Protein AF-A0AAV5FJ20-F1 (afdb_monomer_lite)

Secondary structure (DSSP, 8-state):
-----HHHHHTT--TTTHHHHHHHHHHTT-HHHHHHHHHHHHSTTHHHHHHTSHHHHHHHHH-HHHHHHHHHHHH--

Radius of gyration: 12.06 Å; chains: 1; bounding box: 27×31×26 Å

Organism: NCBI:txid191504

pLDDT: mean 82.87, std 15.71, range [34.59, 94.38]

Foldseek 3Di:
DDPPDLVNLLVVCDLQCLLVQLVVCVVVVVVSSVVSSLVQCPPPPSVVSSCVYPSVVVCVPVPVVSVVVSVCVVPVD

Sequence (77 aa):
MKLMCEEMLCERINMTSVLESLAVAKDHGCQTLEAMCLEFIDRPGNLKAVMETEGFQKIKTKCPGLLVELLMNKFAT

Structure (mmCIF, N/CA/C/O backbone):
data_AF-A0AAV5FJ20-F1
#
_entry.id   AF-A0AAV5FJ20-F1
#
loop_
_atom_site.group_PDB
_atom_site.id
_atom_site.type_symbol
_atom_site.label_atom_id
_atom_site.label_alt_id
_atom_site.label_comp_id
_atom_site.label_asym_id
_atom_site.label_entity_id
_atom_site.label_seq_id
_atom_site.pdbx_PDB_ins_code
_atom_site.Cartn_x
_atom_site.Cartn_y
_atom_site.Cartn_z
_atom_site.occupancy
_atom_site.B_iso_or_equiv
_atom_site.auth_seq_id
_atom_site.auth_comp_id
_atom_site.auth_asym_id
_atom_site.auth_atom_id
_atom_site.pdbx_PDB_model_num
ATOM 1 N N . MET A 1 1 ? -4.667 19.628 9.598 1.00 34.59 1 MET A N 1
ATOM 2 C CA . MET A 1 1 ? -3.229 19.939 9.753 1.00 34.59 1 MET A CA 1
ATOM 3 C C . MET A 1 1 ? -2.588 19.764 8.384 1.00 34.59 1 MET A C 1
ATOM 5 O O . MET A 1 1 ? -2.823 18.730 7.790 1.00 34.59 1 MET A O 1
ATOM 9 N N . LYS A 1 2 ? -1.913 20.813 7.888 1.00 37.28 2 LYS A N 1
ATOM 10 C CA . LYS A 1 2 ? -1.109 20.930 6.652 1.00 37.28 2 LYS A CA 1
ATOM 11 C C . LYS A 1 2 ? -1.538 20.081 5.444 1.00 37.28 2 LYS A C 1
ATOM 13 O O . LYS A 1 2 ? -1.180 18.915 5.346 1.00 37.28 2 LYS A O 1
ATOM 18 N N . LEU A 1 3 ? -2.172 20.750 4.477 1.00 44.66 3 LEU A N 1
ATOM 19 C CA . LEU A 1 3 ? -2.098 20.407 3.056 1.00 44.66 3 LEU A CA 1
ATOM 20 C C . LEU A 1 3 ? -0.610 20.358 2.664 1.00 44.66 3 LEU A C 1
ATOM 22 O O . LEU A 1 3 ? -0.034 21.355 2.237 1.00 44.66 3 LEU A O 1
ATOM 26 N N . MET A 1 4 ? 0.062 19.231 2.894 1.00 52.78 4 MET A N 1
ATOM 27 C CA . MET A 1 4 ? 1.164 18.875 2.010 1.00 52.78 4 MET A CA 1
ATOM 28 C C . MET A 1 4 ? 0.505 18.753 0.640 1.00 52.78 4 MET A C 1
ATOM 30 O O . MET A 1 4 ? -0.481 18.028 0.527 1.00 52.78 4 MET A O 1
ATOM 34 N N . CYS A 1 5 ? 0.949 19.548 -0.338 1.00 55.50 5 CYS A N 1
ATOM 35 C CA . CYS A 1 5 ? 0.381 19.512 -1.683 1.00 55.50 5 CYS A CA 1
ATOM 36 C C . CYS A 1 5 ? 0.260 18.055 -2.129 1.00 55.50 5 CYS A C 1
ATOM 38 O O . CYS A 1 5 ? 1.204 17.287 -1.941 1.00 55.50 5 CYS A O 1
ATOM 40 N N . GLU A 1 6 ? -0.888 17.683 -2.688 1.00 49.12 6 GLU A N 1
ATOM 41 C CA . 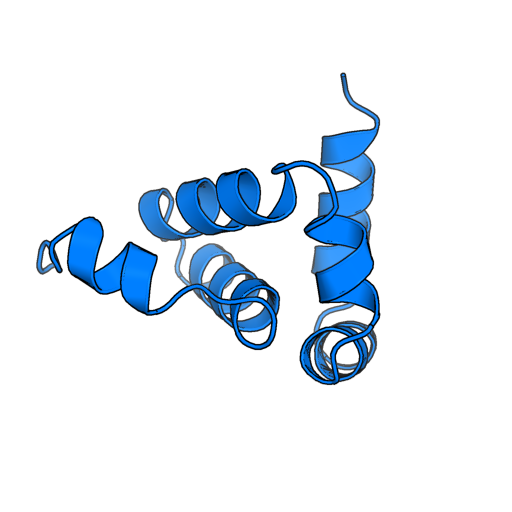GLU A 1 6 ? -1.149 16.324 -3.169 1.00 49.12 6 GLU A CA 1
ATOM 42 C C . GLU A 1 6 ? -0.025 15.848 -4.103 1.00 49.12 6 GLU A C 1
ATOM 44 O O . GLU A 1 6 ? 0.411 14.713 -3.979 1.00 49.12 6 GLU A O 1
ATOM 49 N N . GLU A 1 7 ? 0.568 16.740 -4.908 1.00 51.69 7 GLU A N 1
ATOM 50 C CA . GLU A 1 7 ? 1.796 16.492 -5.688 1.00 51.69 7 GLU A CA 1
ATOM 51 C C . GLU A 1 7 ? 2.984 16.003 -4.846 1.00 51.69 7 GLU A C 1
ATOM 53 O O . GLU A 1 7 ? 3.617 15.007 -5.178 1.00 51.69 7 GLU A O 1
ATOM 58 N N . MET A 1 8 ? 3.263 16.656 -3.718 1.00 53.19 8 MET A N 1
ATOM 59 C CA . MET A 1 8 ? 4.396 16.340 -2.842 1.00 53.19 8 MET A CA 1
ATOM 60 C C . MET A 1 8 ? 4.173 15.046 -2.038 1.00 53.19 8 MET A C 1
ATOM 62 O O . MET A 1 8 ? 5.124 14.455 -1.522 1.00 53.19 8 MET A O 1
ATOM 66 N N . LEU A 1 9 ? 2.913 14.620 -1.889 1.00 55.28 9 LEU A N 1
ATOM 67 C CA . LEU A 1 9 ? 2.532 13.313 -1.345 1.00 55.28 9 LEU A CA 1
ATOM 68 C C . LEU A 1 9 ? 2.560 12.228 -2.431 1.00 55.28 9 LEU A C 1
ATOM 70 O O . LEU A 1 9 ? 3.047 11.132 -2.166 1.00 55.28 9 LEU A O 1
ATOM 74 N N . CYS A 1 10 ? 2.136 12.545 -3.655 1.00 54.75 10 CYS A N 1
ATOM 75 C CA . CYS A 1 10 ? 2.199 11.654 -4.813 1.00 54.75 10 CYS A CA 1
ATOM 76 C C . CYS A 1 10 ? 3.658 11.333 -5.192 1.00 54.75 10 CYS A C 1
ATOM 78 O O . CYS A 1 10 ? 3.973 10.186 -5.489 1.00 54.75 10 CYS A O 1
ATOM 80 N N . GLU A 1 11 ? 4.582 12.294 -5.055 1.00 58.62 11 GLU A N 1
ATOM 81 C CA . GLU A 1 11 ? 6.033 12.068 -5.189 1.00 58.62 11 GLU A CA 1
ATOM 82 C C . GLU A 1 11 ? 6.616 11.124 -4.119 1.00 58.62 11 GLU A C 1
ATOM 84 O O . GLU A 1 11 ? 7.656 10.499 -4.338 1.00 58.62 11 GLU A O 1
ATOM 89 N N . ARG A 1 12 ? 5.975 11.000 -2.948 1.00 67.38 12 ARG A N 1
ATOM 90 C CA . ARG A 1 12 ? 6.452 10.125 -1.858 1.00 67.38 12 ARG A CA 1
ATOM 91 C C . ARG A 1 12 ? 5.964 8.689 -1.988 1.00 67.38 12 ARG A C 1
ATOM 93 O O . ARG A 1 12 ? 6.614 7.785 -1.450 1.00 67.38 12 ARG A O 1
ATOM 100 N N . ILE A 1 13 ? 4.844 8.472 -2.674 1.00 84.00 13 ILE A N 1
ATOM 101 C CA . ILE A 1 13 ? 4.296 7.137 -2.893 1.00 84.00 13 ILE A CA 1
ATOM 102 C C . ILE A 1 13 ? 5.002 6.524 -4.096 1.00 84.00 13 ILE A C 1
ATOM 104 O O . ILE A 1 13 ? 4.836 6.941 -5.237 1.00 84.00 13 ILE A O 1
ATOM 108 N N . ASN A 1 14 ? 5.798 5.498 -3.834 1.00 88.19 14 ASN A N 1
ATOM 109 C CA . ASN A 1 14 ? 6.446 4.710 -4.867 1.00 88.19 14 ASN A CA 1
ATOM 110 C C . ASN A 1 14 ? 6.313 3.218 -4.540 1.00 88.19 14 ASN A C 1
ATOM 112 O O . ASN A 1 14 ? 5.787 2.837 -3.493 1.00 88.19 14 ASN A O 1
ATOM 116 N N . MET A 1 15 ? 6.807 2.364 -5.438 1.00 90.25 15 MET A N 1
ATOM 117 C CA . MET A 1 15 ? 6.659 0.909 -5.318 1.00 90.25 15 MET A CA 1
ATOM 118 C C . MET A 1 15 ? 7.145 0.350 -3.981 1.00 90.25 15 MET A C 1
ATOM 120 O O . MET A 1 15 ? 6.545 -0.591 -3.470 1.00 90.25 15 MET A O 1
ATOM 124 N N . THR A 1 16 ? 8.217 0.907 -3.411 1.00 89.06 16 THR A N 1
ATOM 125 C CA . THR A 1 16 ? 8.824 0.376 -2.187 1.00 89.06 16 THR A CA 1
ATOM 126 C C . THR A 1 16 ? 8.169 0.919 -0.918 1.00 89.06 16 THR A C 1
ATOM 128 O O . THR A 1 16 ? 8.205 0.234 0.103 1.00 89.06 16 THR A O 1
ATOM 131 N N . SER A 1 17 ? 7.543 2.102 -0.975 1.00 90.62 17 SER A N 1
ATOM 132 C CA . SER A 1 17 ? 6.963 2.798 0.184 1.00 90.62 17 SER A CA 1
ATOM 133 C C . SER A 1 17 ? 5.436 2.728 0.282 1.00 90.62 17 SER A C 1
ATOM 135 O O . SER A 1 17 ? 4.888 3.033 1.345 1.00 90.62 17 SER A O 1
ATOM 137 N N . VAL A 1 18 ? 4.724 2.355 -0.789 1.00 93.50 18 VAL A N 1
ATOM 138 C CA . VAL A 1 18 ? 3.256 2.491 -0.852 1.00 93.50 18 VAL A CA 1
ATOM 139 C C . VAL A 1 18 ? 2.518 1.696 0.225 1.00 93.50 18 VAL A C 1
ATOM 141 O O . VAL A 1 18 ? 1.570 2.208 0.811 1.00 93.50 18 VAL A O 1
ATOM 144 N N . LEU A 1 19 ? 2.963 0.481 0.557 1.00 93.81 19 LEU A N 1
ATOM 145 C CA . LEU A 1 19 ? 2.282 -0.334 1.571 1.00 93.81 19 LEU A CA 1
ATOM 146 C C . LEU A 1 19 ? 2.527 0.166 2.996 1.00 93.81 19 LEU A C 1
ATOM 148 O O . LEU A 1 19 ? 1.622 0.121 3.824 1.00 93.81 19 LEU A O 1
ATOM 152 N N . GLU A 1 20 ? 3.730 0.665 3.282 1.00 92.25 20 GLU A N 1
ATOM 153 C CA . GLU A 1 20 ? 4.036 1.286 4.575 1.00 92.25 20 GLU A CA 1
ATOM 154 C C . GLU A 1 20 ? 3.263 2.602 4.727 1.00 92.25 20 GLU A C 1
ATOM 156 O O . GLU A 1 20 ? 2.686 2.867 5.779 1.00 92.25 20 GLU A O 1
ATOM 161 N N . SER A 1 21 ? 3.169 3.386 3.649 1.00 92.31 21 SER A N 1
ATOM 162 C CA . SER A 1 21 ? 2.384 4.625 3.611 1.00 92.31 21 SER A CA 1
ATOM 163 C C . SER A 1 21 ? 0.893 4.350 3.793 1.00 92.31 21 SER A C 1
ATOM 165 O O . SER A 1 21 ? 0.227 5.066 4.534 1.00 92.31 21 SER A O 1
ATOM 167 N N . LEU A 1 22 ? 0.375 3.288 3.167 1.00 92.88 22 LEU A N 1
ATOM 168 C CA . LEU A 1 22 ? -0.999 2.833 3.347 1.00 92.88 22 LEU A CA 1
ATOM 169 C C . LEU A 1 22 ? -1.260 2.398 4.795 1.00 92.88 22 LEU A C 1
ATOM 171 O O . LEU A 1 22 ? -2.256 2.817 5.372 1.00 92.88 22 LEU A O 1
ATOM 175 N N . ALA A 1 23 ? -0.359 1.619 5.402 1.00 92.50 23 ALA A N 1
ATOM 176 C CA . ALA A 1 23 ? -0.486 1.209 6.802 1.00 92.50 23 ALA A CA 1
ATOM 177 C C . ALA A 1 23 ? -0.574 2.426 7.737 1.00 92.50 23 ALA A C 1
ATOM 179 O O . ALA A 1 23 ? -1.512 2.543 8.521 1.00 92.50 23 ALA A O 1
ATOM 180 N N . VAL A 1 24 ? 0.348 3.384 7.582 1.00 90.00 24 VAL A N 1
ATOM 181 C CA . VAL A 1 24 ? 0.352 4.626 8.370 1.00 90.00 24 VAL A CA 1
ATOM 182 C C . VAL A 1 24 ? -0.912 5.449 8.116 1.00 90.00 24 VAL A C 1
ATOM 184 O O . VAL A 1 24 ? -1.465 6.008 9.062 1.00 90.00 24 VAL A O 1
ATOM 187 N N . ALA A 1 25 ? -1.389 5.521 6.870 1.00 90.56 25 ALA A N 1
ATOM 188 C CA . ALA A 1 25 ? -2.614 6.236 6.535 1.00 90.56 25 ALA A CA 1
ATOM 189 C C . ALA A 1 25 ? -3.822 5.666 7.279 1.00 90.56 25 ALA A C 1
ATOM 191 O O . ALA A 1 25 ? -4.559 6.432 7.896 1.00 90.56 25 ALA A O 1
ATOM 192 N N . LYS A 1 26 ? -3.984 4.339 7.282 1.00 88.88 26 LYS A N 1
ATOM 193 C CA . LYS A 1 26 ? -5.085 3.677 7.988 1.00 88.88 26 LYS A CA 1
ATOM 194 C C . LYS A 1 26 ? -4.981 3.853 9.498 1.00 88.88 26 LYS A C 1
ATOM 196 O O . LYS A 1 26 ? -5.962 4.249 10.121 1.00 88.88 26 LYS A O 1
ATOM 201 N N . ASP A 1 27 ? -3.791 3.654 10.066 1.00 87.56 27 ASP A N 1
ATOM 202 C CA . ASP A 1 27 ? -3.556 3.807 11.509 1.00 87.56 27 ASP A CA 1
ATOM 203 C C . ASP A 1 27 ? -3.904 5.217 12.013 1.00 87.56 27 ASP A C 1
ATOM 205 O O . ASP A 1 27 ? -4.378 5.383 13.135 1.00 87.56 27 ASP A O 1
ATOM 209 N N . HIS A 1 28 ? -3.699 6.241 11.179 1.00 89.69 28 HIS A N 1
ATOM 210 C CA . HIS A 1 28 ? -3.964 7.639 11.531 1.00 89.69 28 HIS A CA 1
ATOM 211 C C . HIS A 1 28 ? -5.296 8.176 10.981 1.00 89.69 28 HIS A C 1
ATOM 213 O O . HIS A 1 28 ? -5.589 9.359 11.161 1.00 89.69 28 HIS A O 1
ATOM 219 N N . GLY A 1 29 ? -6.093 7.357 10.284 1.00 88.38 29 GLY A N 1
ATOM 220 C CA . GLY A 1 29 ? -7.332 7.796 9.631 1.00 88.38 29 GLY A CA 1
ATOM 221 C C . GLY A 1 29 ? -7.125 8.845 8.526 1.00 88.38 29 GLY A C 1
ATOM 222 O O . GLY A 1 29 ? -7.998 9.677 8.279 1.00 88.38 29 GLY A O 1
ATOM 223 N N . CYS A 1 30 ? -5.962 8.849 7.869 1.00 91.12 30 CYS A N 1
ATOM 224 C CA . CYS A 1 30 ? -5.623 9.782 6.796 1.00 91.12 30 CYS A CA 1
ATOM 225 C C . CYS A 1 30 ? -6.229 9.330 5.456 1.00 91.12 30 CYS A C 1
ATOM 227 O O . CYS A 1 30 ? -5.554 8.735 4.615 1.00 91.12 30 CYS A O 1
ATOM 229 N N . GLN A 1 31 ? -7.506 9.653 5.251 1.00 89.12 31 GLN A N 1
ATOM 230 C CA . GLN A 1 31 ? -8.293 9.215 4.090 1.00 89.12 31 GLN A CA 1
ATOM 231 C C . GLN A 1 31 ? -7.678 9.609 2.737 1.00 89.12 31 GLN A C 1
ATOM 233 O O . GLN A 1 31 ? -7.679 8.810 1.806 1.00 89.12 31 GLN A O 1
ATOM 238 N N . THR A 1 32 ? -7.114 10.817 2.619 1.00 87.94 32 THR A N 1
ATOM 239 C CA . THR A 1 32 ? -6.485 11.277 1.369 1.00 87.94 32 THR A CA 1
ATOM 240 C C . THR A 1 32 ? -5.273 10.421 1.001 1.00 87.94 32 THR A C 1
ATOM 242 O O . THR A 1 32 ? -5.130 10.017 -0.150 1.00 87.94 32 THR A O 1
ATOM 245 N N . LEU A 1 33 ? -4.408 10.105 1.972 1.00 88.56 33 LEU A N 1
ATOM 246 C CA . LEU A 1 33 ? -3.233 9.265 1.728 1.00 88.56 33 LEU A CA 1
ATOM 247 C C . LEU A 1 33 ? -3.630 7.816 1.439 1.00 88.56 33 LEU A C 1
ATOM 249 O O . LEU A 1 33 ? -3.060 7.200 0.544 1.00 88.56 33 LEU A O 1
ATOM 253 N N . GLU A 1 34 ? -4.623 7.291 2.156 1.00 90.31 34 GLU A N 1
ATOM 254 C CA . GLU A 1 34 ? -5.177 5.966 1.883 1.00 90.31 34 GLU A CA 1
ATOM 255 C C . GLU A 1 34 ? -5.682 5.870 0.437 1.00 90.31 34 GLU A C 1
ATOM 257 O O . GLU A 1 34 ? -5.268 4.966 -0.288 1.00 90.31 34 GLU A O 1
ATOM 262 N N . ALA A 1 35 ? -6.484 6.840 -0.013 1.00 90.25 35 ALA A N 1
ATOM 263 C CA . ALA A 1 35 ? -7.000 6.880 -1.378 1.00 90.25 35 ALA A CA 1
ATOM 264 C C . ALA A 1 35 ? -5.878 6.931 -2.429 1.00 90.25 35 ALA A C 1
ATOM 266 O O . ALA A 1 35 ? -5.904 6.152 -3.379 1.00 90.25 35 ALA A O 1
ATOM 267 N N . MET A 1 36 ? -4.858 7.778 -2.238 1.00 90.88 36 MET A N 1
ATOM 268 C CA . MET A 1 36 ? -3.717 7.859 -3.162 1.00 90.88 36 MET A CA 1
ATOM 269 C C . MET A 1 36 ? -2.913 6.552 -3.221 1.00 90.88 36 MET A C 1
ATOM 271 O O . MET A 1 36 ? -2.508 6.119 -4.300 1.00 90.88 36 MET A O 1
ATOM 275 N N . CYS A 1 37 ? -2.683 5.900 -2.077 1.00 92.31 37 CYS A N 1
ATOM 276 C CA . CYS A 1 37 ? -1.997 4.610 -2.032 1.00 92.31 37 CYS A CA 1
ATOM 277 C C . CYS A 1 37 ? -2.793 3.522 -2.762 1.00 92.31 37 CYS A C 1
ATOM 279 O O . CYS A 1 37 ? -2.210 2.744 -3.517 1.00 92.31 37 CYS A O 1
ATOM 281 N N . LEU A 1 38 ? -4.112 3.472 -2.553 1.00 92.12 38 LEU A N 1
ATOM 282 C CA . LEU A 1 38 ? -4.987 2.527 -3.245 1.00 92.12 38 LEU A CA 1
ATOM 283 C C . LEU A 1 38 ? -4.991 2.796 -4.754 1.00 92.12 38 LEU A C 1
ATOM 285 O O . LEU A 1 38 ? -4.732 1.879 -5.525 1.00 92.12 38 LEU A O 1
ATOM 289 N N . GLU A 1 39 ? -5.149 4.050 -5.185 1.00 91.38 39 GLU A N 1
ATOM 290 C CA . GLU A 1 39 ? -5.083 4.415 -6.606 1.00 91.38 39 GLU A CA 1
ATOM 291 C C . GLU A 1 39 ? -3.743 4.006 -7.238 1.00 91.38 39 GLU A C 1
ATOM 293 O O . GLU A 1 39 ? -3.709 3.447 -8.336 1.00 91.38 39 GLU A O 1
ATOM 298 N N . PHE A 1 40 ? -2.624 4.225 -6.539 1.00 91.56 40 PHE A N 1
ATOM 299 C CA . PHE A 1 40 ? -1.309 3.808 -7.015 1.00 91.56 40 PHE A CA 1
ATOM 300 C C . PHE A 1 40 ? -1.219 2.288 -7.191 1.00 91.56 40 PHE A C 1
ATOM 302 O O . PHE A 1 40 ? -0.684 1.827 -8.197 1.00 91.56 40 PHE A O 1
ATOM 309 N N . ILE A 1 41 ? -1.727 1.505 -6.237 1.00 92.25 41 ILE A N 1
ATOM 310 C CA . ILE A 1 41 ? -1.719 0.035 -6.304 1.00 92.25 41 ILE A CA 1
ATOM 311 C C . ILE A 1 41 ? -2.641 -0.475 -7.424 1.00 92.25 41 ILE A C 1
ATOM 313 O O . ILE A 1 41 ? -2.348 -1.499 -8.047 1.00 92.25 41 ILE A O 1
ATOM 317 N N . ASP A 1 42 ? -3.723 0.249 -7.704 1.00 90.81 42 ASP A N 1
ATOM 318 C CA . ASP A 1 42 ? -4.732 -0.079 -8.712 1.00 90.81 42 ASP A CA 1
ATOM 319 C C . ASP A 1 42 ? -4.262 0.123 -10.153 1.00 90.81 42 ASP A C 1
ATOM 321 O O . ASP A 1 42 ? -4.812 -0.494 -11.070 1.00 90.81 42 ASP A O 1
ATOM 325 N N . ARG A 1 43 ? -3.211 0.920 -10.369 1.00 90.25 43 ARG A N 1
ATOM 326 C CA . ARG A 1 43 ? -2.634 1.111 -11.703 1.00 90.25 43 ARG A CA 1
ATOM 327 C C . ARG A 1 43 ? -2.129 -0.220 -12.288 1.00 90.25 43 ARG A C 1
ATOM 329 O O . ARG A 1 43 ? -1.526 -1.026 -11.570 1.00 90.25 43 ARG A O 1
ATOM 336 N N . PRO A 1 44 ? -2.322 -0.466 -13.599 1.00 89.88 44 PRO A N 1
ATOM 337 C CA . PRO A 1 44 ? -1.905 -1.711 -14.239 1.00 89.88 44 PRO A CA 1
ATOM 338 C C . PRO A 1 44 ? -0.434 -2.052 -13.973 1.00 89.88 44 PRO A C 1
ATOM 340 O O . PRO A 1 44 ? 0.457 -1.242 -14.210 1.00 89.88 44 PRO A O 1
ATOM 343 N N . GLY A 1 45 ? -0.181 -3.267 -13.484 1.00 91.38 45 GLY A N 1
ATOM 344 C CA . GLY A 1 45 ? 1.166 -3.758 -13.175 1.00 91.38 45 GLY A CA 1
ATOM 345 C C . GLY A 1 45 ? 1.722 -3.334 -11.811 1.00 91.38 45 GLY A C 1
ATOM 346 O O . GLY A 1 45 ? 2.616 -4.015 -11.306 1.00 91.38 45 GLY A O 1
ATOM 347 N N . ASN A 1 46 ? 1.165 -2.303 -11.164 1.00 93.06 46 ASN A N 1
ATOM 348 C CA . ASN A 1 46 ? 1.695 -1.802 -9.896 1.00 93.06 46 ASN A CA 1
ATOM 349 C C . ASN A 1 46 ? 1.518 -2.798 -8.757 1.00 93.06 46 ASN A C 1
ATOM 351 O O . ASN A 1 46 ? 2.480 -3.049 -8.043 1.00 93.06 46 ASN A O 1
ATOM 355 N N . LEU A 1 47 ? 0.351 -3.435 -8.616 1.00 90.62 47 LEU A N 1
ATOM 356 C CA . LEU A 1 47 ? 0.160 -4.462 -7.585 1.00 90.62 47 LEU A CA 1
ATOM 357 C C . LEU A 1 47 ? 1.222 -5.571 -7.667 1.00 90.62 47 LEU A C 1
ATOM 359 O O . LEU A 1 47 ? 1.799 -5.949 -6.649 1.00 90.62 47 LEU A O 1
ATOM 363 N N . LYS A 1 48 ? 1.515 -6.061 -8.878 1.00 91.81 48 LYS A N 1
ATOM 364 C CA . LYS A 1 48 ? 2.542 -7.089 -9.087 1.00 91.81 48 LYS A CA 1
ATOM 365 C C . LYS A 1 48 ? 3.927 -6.571 -8.692 1.00 91.81 48 LYS A C 1
ATOM 367 O O . LYS A 1 48 ? 4.618 -7.234 -7.929 1.00 91.81 48 LYS A O 1
ATOM 372 N N . ALA A 1 49 ? 4.296 -5.378 -9.157 1.00 93.69 49 ALA A N 1
ATOM 373 C CA . ALA A 1 49 ? 5.576 -4.762 -8.817 1.00 93.69 49 ALA A CA 1
ATOM 374 C C . ALA A 1 49 ? 5.721 -4.528 -7.302 1.00 93.69 49 ALA A C 1
ATOM 376 O O . ALA A 1 49 ? 6.764 -4.817 -6.726 1.00 93.69 49 ALA A O 1
ATOM 377 N N . VAL A 1 50 ? 4.655 -4.080 -6.632 1.00 93.19 50 VAL A N 1
ATOM 378 C CA . VAL A 1 50 ? 4.604 -3.896 -5.176 1.00 93.19 50 VAL A CA 1
ATOM 379 C C . VAL A 1 50 ? 4.841 -5.219 -4.447 1.00 93.19 50 VAL A C 1
ATOM 381 O O . VAL A 1 50 ? 5.629 -5.252 -3.502 1.00 93.19 50 VAL A O 1
ATOM 384 N N . MET A 1 51 ? 4.227 -6.319 -4.898 1.00 91.62 51 MET A N 1
ATOM 385 C CA . MET A 1 51 ? 4.418 -7.655 -4.311 1.00 91.62 51 MET A CA 1
ATOM 386 C C . MET A 1 51 ? 5.858 -8.182 -4.418 1.00 91.62 51 MET A C 1
ATOM 388 O O . MET A 1 51 ? 6.260 -9.037 -3.626 1.00 91.62 51 MET A O 1
ATOM 392 N N . GLU A 1 52 ? 6.638 -7.677 -5.371 1.00 94.38 52 GLU A N 1
ATOM 393 C CA . GLU A 1 52 ? 8.048 -8.030 -5.564 1.00 94.38 52 GLU A CA 1
ATOM 394 C C . GLU A 1 52 ? 8.992 -7.207 -4.661 1.00 94.38 52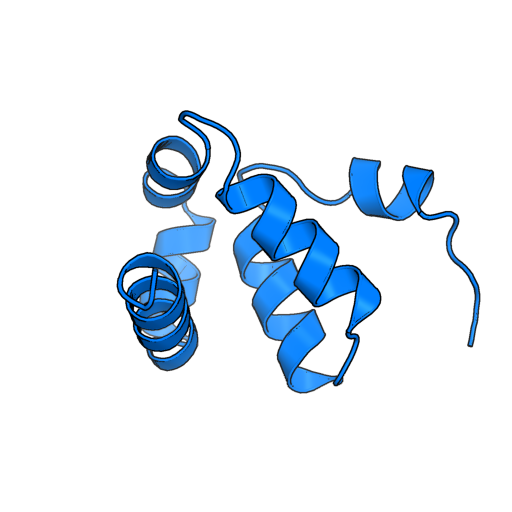 GLU A C 1
ATOM 396 O O . GLU A 1 52 ? 10.176 -7.525 -4.549 1.00 94.38 52 GLU A O 1
ATOM 401 N N . THR A 1 53 ? 8.488 -6.181 -3.963 1.00 93.44 53 THR A N 1
ATOM 402 C CA . THR A 1 53 ? 9.307 -5.325 -3.090 1.00 93.44 53 THR A CA 1
ATOM 403 C C . THR A 1 53 ? 9.551 -5.911 -1.698 1.00 93.44 53 THR A C 1
ATOM 405 O O . THR A 1 53 ? 8.752 -6.669 -1.143 1.00 93.44 53 THR A O 1
ATOM 408 N N . GLU A 1 54 ? 10.642 -5.473 -1.063 1.00 90.88 54 GLU A N 1
ATOM 409 C CA . GLU A 1 54 ? 10.910 -5.756 0.354 1.00 90.88 54 GLU A CA 1
ATOM 410 C C . GLU A 1 54 ? 9.816 -5.177 1.274 1.00 90.88 54 GLU A C 1
ATOM 412 O O . GLU A 1 54 ? 9.477 -5.782 2.294 1.00 90.88 54 GLU A O 1
ATOM 417 N N . GLY A 1 55 ? 9.214 -4.042 0.894 1.00 88.25 55 GLY A N 1
ATOM 418 C CA . GLY A 1 55 ? 8.107 -3.416 1.625 1.00 88.25 55 GLY A CA 1
ATOM 419 C C . GLY A 1 55 ? 6.911 -4.358 1.785 1.00 88.25 55 GLY A C 1
ATOM 420 O O . GLY A 1 55 ? 6.336 -4.463 2.868 1.00 88.25 55 GLY A O 1
ATOM 421 N N . PHE A 1 56 ? 6.598 -5.154 0.758 1.00 92.06 56 PHE A N 1
ATOM 422 C CA . PHE A 1 56 ? 5.557 -6.179 0.854 1.00 92.06 56 PHE A CA 1
ATOM 423 C C . P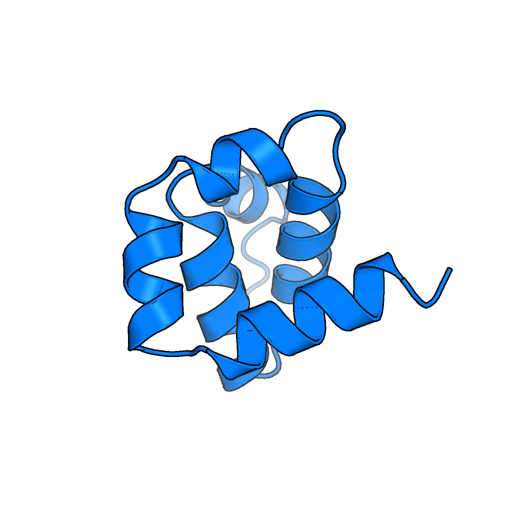HE A 1 56 ? 5.903 -7.298 1.843 1.00 92.06 56 PHE A C 1
ATOM 425 O O . PHE A 1 56 ? 5.043 -7.725 2.615 1.00 92.06 56 PHE A O 1
ATOM 432 N N . GLN A 1 57 ? 7.161 -7.747 1.888 1.00 92.12 57 GLN A N 1
ATOM 433 C CA . GLN A 1 57 ? 7.597 -8.770 2.851 1.00 92.12 57 GLN A CA 1
ATOM 434 C C . GLN A 1 57 ? 7.548 -8.254 4.296 1.00 92.12 57 GLN A C 1
ATOM 436 O O . GL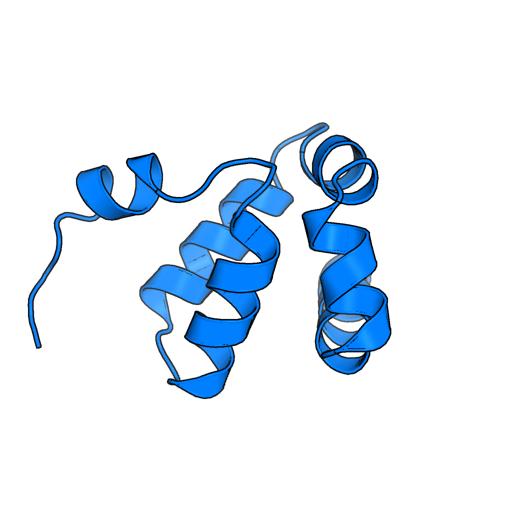N A 1 57 ? 7.120 -8.972 5.204 1.00 92.12 57 GLN A O 1
ATOM 441 N N . LYS A 1 58 ? 7.912 -6.985 4.516 1.00 91.19 58 LYS A N 1
ATOM 442 C CA . LYS A 1 58 ? 7.783 -6.325 5.825 1.00 91.19 58 LYS A CA 1
ATOM 443 C C . LYS A 1 58 ? 6.325 -6.267 6.276 1.00 91.19 58 LYS A C 1
ATOM 445 O O . LYS A 1 58 ? 6.023 -6.597 7.420 1.00 91.19 58 LYS A O 1
ATOM 450 N N . ILE A 1 59 ? 5.409 -5.920 5.378 1.00 92.62 59 ILE A N 1
ATOM 451 C CA . ILE A 1 59 ? 3.985 -5.802 5.708 1.00 92.62 59 ILE A CA 1
ATOM 452 C C . ILE A 1 59 ? 3.326 -7.162 5.952 1.00 92.62 59 ILE A C 1
ATOM 454 O O . ILE A 1 59 ? 2.526 -7.269 6.878 1.00 92.62 59 ILE A O 1
ATOM 458 N N . LYS A 1 60 ? 3.720 -8.225 5.237 1.00 92.06 60 LYS A N 1
ATOM 459 C CA . LYS A 1 60 ? 3.255 -9.596 5.532 1.00 92.06 60 LYS A CA 1
ATOM 460 C C . LYS A 1 60 ? 3.464 -10.003 6.988 1.00 92.06 60 LYS A C 1
ATOM 462 O O . LYS A 1 60 ? 2.637 -10.717 7.543 1.00 92.06 60 LYS A O 1
ATOM 467 N N . THR A 1 61 ? 4.579 -9.581 7.581 1.00 91.25 61 THR A N 1
ATOM 468 C CA . THR A 1 61 ? 4.940 -9.953 8.955 1.00 91.25 61 THR A CA 1
ATOM 469 C C . THR A 1 61 ? 4.362 -8.988 9.985 1.00 91.25 61 THR A C 1
ATOM 471 O O . THR A 1 61 ? 3.852 -9.434 11.007 1.00 91.25 61 THR A O 1
ATOM 474 N N . LYS A 1 62 ? 4.410 -7.676 9.721 1.00 90.38 62 LYS A N 1
ATOM 475 C CA . LYS A 1 62 ? 3.980 -6.646 10.680 1.00 90.38 62 LYS A CA 1
ATOM 476 C C . LYS A 1 62 ? 2.475 -6.385 10.678 1.00 90.38 62 LYS A C 1
ATOM 478 O O . LYS A 1 62 ? 1.902 -6.157 11.737 1.00 90.38 62 LYS A O 1
ATOM 483 N N . CYS A 1 63 ? 1.845 -6.401 9.505 1.00 91.31 63 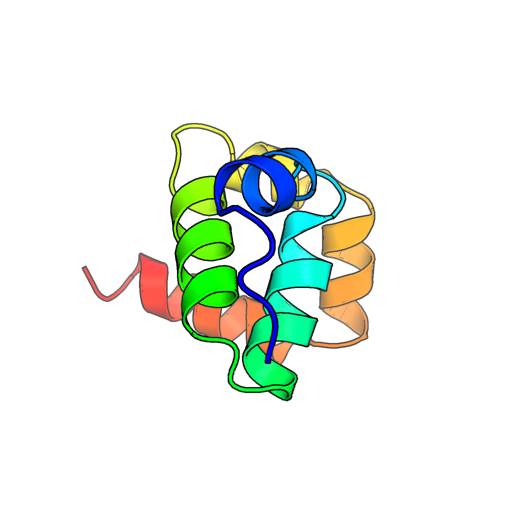CYS A N 1
ATOM 484 C CA . CYS A 1 63 ? 0.465 -5.954 9.305 1.00 91.31 63 CYS A CA 1
ATOM 485 C C . CYS A 1 63 ? -0.287 -6.883 8.329 1.00 91.31 63 CYS A C 1
ATOM 487 O O . CYS A 1 63 ? -0.764 -6.423 7.289 1.00 91.31 63 CYS A O 1
ATOM 489 N N . PRO A 1 64 ? -0.431 -8.190 8.626 1.00 91.19 64 PRO A N 1
ATOM 490 C CA . PRO A 1 64 ? -1.064 -9.138 7.704 1.00 91.19 64 PRO A CA 1
ATOM 491 C C . PRO A 1 64 ? -2.522 -8.775 7.373 1.00 91.19 64 PRO A C 1
ATOM 493 O O . PRO A 1 64 ? -2.971 -9.016 6.254 1.00 91.19 64 PRO A O 1
ATOM 496 N N . GLY A 1 65 ? -3.243 -8.142 8.308 1.00 92.00 65 GLY A N 1
ATOM 497 C CA . GLY A 1 65 ? -4.622 -7.685 8.100 1.00 92.00 65 GLY A CA 1
ATOM 498 C C . GLY A 1 65 ? -4.768 -6.673 6.961 1.00 92.00 65 GLY A C 1
ATOM 499 O O . GLY A 1 65 ? -5.745 -6.739 6.221 1.00 92.00 65 GLY A O 1
ATOM 500 N N . LEU A 1 66 ? -3.759 -5.820 6.744 1.00 91.12 66 LEU A N 1
ATOM 501 C CA . LEU A 1 66 ? -3.762 -4.860 5.639 1.00 91.12 66 LEU A CA 1
ATOM 502 C C . LEU A 1 66 ? -3.805 -5.566 4.278 1.00 91.12 66 LEU A C 1
ATOM 504 O O . LEU A 1 66 ? -4.487 -5.118 3.362 1.00 91.12 66 LEU A O 1
ATOM 508 N N . LEU A 1 67 ? -3.093 -6.688 4.146 1.00 91.31 67 LEU A N 1
ATOM 509 C CA . LEU A 1 67 ? -3.072 -7.461 2.905 1.00 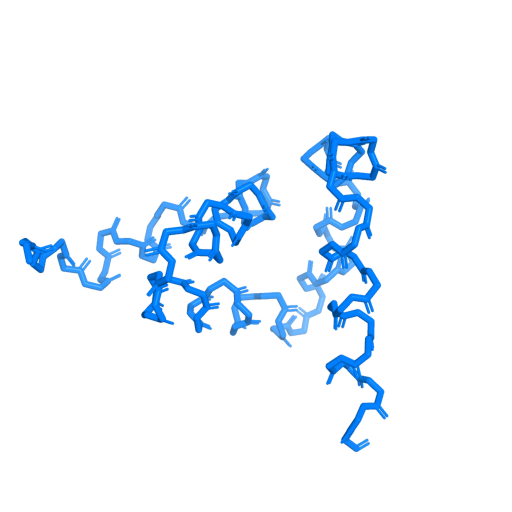91.31 67 LEU A CA 1
ATOM 510 C C . LEU A 1 67 ? -4.399 -8.177 2.665 1.00 91.31 67 LEU A C 1
ATOM 512 O O . LEU A 1 67 ? -4.856 -8.232 1.527 1.00 91.31 67 LEU A O 1
ATOM 516 N N . VAL A 1 68 ? -5.023 -8.704 3.723 1.00 90.31 68 VAL A N 1
ATOM 517 C CA . VAL A 1 68 ? -6.354 -9.323 3.633 1.00 90.31 68 VAL A CA 1
ATOM 518 C C . VAL A 1 68 ? -7.378 -8.297 3.166 1.00 90.31 68 VAL A C 1
ATOM 520 O O . VAL A 1 68 ? -8.141 -8.574 2.247 1.00 90.31 68 VAL A O 1
ATOM 523 N N . GLU A 1 69 ? -7.364 -7.099 3.742 1.00 88.06 69 GLU A N 1
ATOM 524 C CA . GLU A 1 69 ? -8.272 -6.028 3.343 1.00 88.06 69 GLU A CA 1
ATOM 525 C C . GLU A 1 69 ? -8.031 -5.573 1.901 1.00 88.06 69 GLU A C 1
ATOM 527 O O . GLU A 1 69 ? -8.979 -5.423 1.135 1.00 88.06 69 GLU A O 1
ATOM 532 N N . LEU A 1 70 ? -6.766 -5.430 1.493 1.00 87.81 70 LEU A N 1
ATOM 533 C CA . LEU A 1 70 ? -6.421 -5.075 0.119 1.00 87.81 70 LEU A CA 1
ATOM 534 C C . LEU A 1 70 ? -6.906 -6.131 -0.885 1.00 87.81 70 LEU A C 1
ATOM 536 O O . LEU A 1 70 ? -7.398 -5.780 -1.955 1.00 87.81 70 LEU A O 1
ATOM 540 N N . LEU A 1 71 ? -6.819 -7.418 -0.532 1.00 86.06 71 LEU A N 1
ATOM 541 C CA . LEU A 1 71 ? -7.404 -8.500 -1.325 1.00 86.06 71 LEU A CA 1
ATOM 542 C C . LEU A 1 71 ? -8.932 -8.393 -1.362 1.00 86.06 71 LEU A C 1
ATOM 544 O O . LEU A 1 71 ? -9.508 -8.458 -2.442 1.00 86.06 71 LEU A O 1
ATOM 548 N N . MET A 1 72 ? -9.596 -8.187 -0.222 1.00 85.88 72 MET A N 1
ATOM 549 C CA . MET A 1 72 ? -11.058 -8.053 -0.190 1.00 85.88 72 MET A CA 1
ATOM 550 C C . MET A 1 72 ? -11.545 -6.878 -1.041 1.00 85.88 72 MET A C 1
ATOM 552 O O . MET A 1 72 ? -12.468 -7.056 -1.830 1.00 85.88 72 MET A O 1
ATOM 556 N N . ASN A 1 73 ? -10.877 -5.724 -0.975 1.00 79.25 73 ASN A N 1
ATOM 557 C CA . ASN A 1 73 ? -11.210 -4.561 -1.800 1.00 79.25 73 ASN A CA 1
ATOM 558 C C . ASN A 1 73 ? -11.062 -4.848 -3.303 1.00 79.25 73 ASN A C 1
ATOM 560 O O . ASN A 1 73 ? -11.839 -4.331 -4.099 1.00 79.25 73 ASN A O 1
ATOM 564 N N . LYS A 1 74 ? -10.111 -5.705 -3.700 1.00 70.06 74 LYS A N 1
ATOM 565 C CA . LYS A 1 74 ? -9.906 -6.109 -5.103 1.00 70.06 74 LYS A CA 1
ATOM 566 C C . LYS A 1 74 ? -10.957 -7.076 -5.641 1.00 70.06 74 LYS A C 1
ATOM 568 O O . LYS A 1 74 ? -11.176 -7.097 -6.845 1.00 70.06 74 LYS A O 1
ATOM 573 N N . PHE A 1 75 ? -11.559 -7.893 -4.781 1.00 65.81 75 PHE A N 1
ATOM 574 C CA . PHE A 1 75 ? -12.561 -8.890 -5.176 1.00 65.81 75 PHE A CA 1
ATOM 575 C C . PHE A 1 75 ? -14.002 -8.453 -4.888 1.00 65.81 75 PHE A C 1
ATOM 577 O O . PHE A 1 75 ? -14.934 -9.160 -5.255 1.00 65.81 75 PHE A O 1
ATOM 584 N N . ALA A 1 76 ? -14.197 -7.304 -4.239 1.00 60.09 76 ALA A N 1
ATOM 585 C CA . ALA A 1 76 ? -15.512 -6.729 -3.965 1.00 60.09 76 ALA A CA 1
ATOM 586 C C . ALA A 1 76 ? -16.102 -5.933 -5.151 1.00 60.09 76 ALA A C 1
ATOM 588 O O . ALA A 1 76 ? -17.091 -5.227 -4.962 1.00 60.09 76 ALA A O 1
ATOM 589 N N . THR A 1 77 ? -15.506 -6.022 -6.348 1.00 48.41 77 THR A N 1
ATOM 590 C CA . THR A 1 77 ? -15.954 -5.334 -7.577 1.00 48.41 77 THR A CA 1
ATOM 591 C C . THR A 1 77 ? -16.472 -6.306 -8.623 1.00 48.41 77 THR A C 1
ATOM 593 O O . THR A 1 77 ? -15.837 -7.368 -8.807 1.00 48.41 77 THR A O 1
#

InterPro domains:
  IPR045005 BTB/POZ and MATH domain-containing protein 1-6 [PTHR26379] (1-71)
  IPR056423 BPM/SPOP, BACK domain [PF24570] (17-71)